Protein AF-L5JUJ6-F1 (afdb_monomer)

Sequence (60 aa):
MGLPALEFSDCCLDSPHFRETLKSHEAELDKTNKFIKELIKDGKSLISALKSECPPSPAG

Structure (mmCIF, N/CA/C/O backbone):
data_AF-L5JUJ6-F1
#
_entry.id   AF-L5JUJ6-F1
#
loop_
_atom_site.group_PDB
_atom_site.id
_atom_site.type_symbol
_atom_site.label_atom_id
_atom_site.label_alt_id
_atom_site.label_comp_id
_atom_site.label_asym_id
_atom_site.label_entity_id
_atom_site.label_seq_id
_atom_site.pdbx_PDB_ins_code
_atom_site.Cartn_x
_atom_site.Cartn_y
_atom_site.Cartn_z
_atom_site.occupancy
_atom_site.B_iso_or_equiv
_atom_site.auth_seq_id
_atom_site.auth_comp_id
_atom_site.auth_asym_id
_atom_site.auth_atom_id
_atom_site.pdbx_PDB_model_num
ATOM 1 N N . MET A 1 1 ? 3.513 9.398 10.036 1.00 59.06 1 MET A N 1
ATOM 2 C CA . MET A 1 1 ? 3.113 8.834 11.343 1.00 59.06 1 MET A CA 1
ATOM 3 C C . MET A 1 1 ? 2.302 7.587 11.056 1.00 59.06 1 MET A C 1
ATOM 5 O O . MET A 1 1 ? 1.513 7.635 10.122 1.00 59.06 1 MET A O 1
ATOM 9 N N . GLY A 1 2 ? 2.581 6.478 11.742 1.00 84.06 2 GLY A N 1
ATOM 10 C CA . GLY A 1 2 ? 1.886 5.209 11.509 1.00 84.06 2 GLY A CA 1
ATOM 11 C C . GLY A 1 2 ? 0.436 5.250 11.988 1.00 84.06 2 GLY A C 1
ATOM 12 O O . GLY A 1 2 ? 0.075 6.104 12.799 1.00 84.06 2 GLY A O 1
ATOM 13 N N . LEU A 1 3 ? -0.381 4.333 11.474 1.00 89.75 3 LEU A N 1
ATOM 14 C CA . LEU A 1 3 ? -1.732 4.114 11.979 1.00 89.75 3 LEU A CA 1
ATOM 15 C C . LEU A 1 3 ? -1.670 3.487 13.384 1.00 89.75 3 LEU A C 1
ATOM 17 O O . LEU A 1 3 ? -0.740 2.721 13.658 1.00 89.75 3 LEU A O 1
ATOM 21 N N . PRO A 1 4 ? -2.631 3.795 14.275 1.00 90.56 4 PRO A N 1
ATOM 22 C CA . PRO A 1 4 ? -2.727 3.125 15.567 1.00 90.56 4 PRO A CA 1
ATOM 23 C C . PRO A 1 4 ? -2.946 1.618 15.378 1.00 90.56 4 PRO A C 1
ATOM 25 O O . PRO A 1 4 ? -3.497 1.183 14.361 1.00 90.56 4 PRO A O 1
ATOM 28 N N . ALA A 1 5 ? -2.507 0.823 16.355 1.00 91.25 5 ALA A N 1
ATOM 29 C CA . ALA A 1 5 ? -2.726 -0.619 16.345 1.00 91.25 5 ALA A CA 1
ATOM 30 C C . ALA A 1 5 ? -4.229 -0.946 16.332 1.00 91.25 5 ALA A C 1
ATOM 32 O O . ALA A 1 5 ? -5.039 -0.218 16.905 1.00 91.25 5 ALA A O 1
ATOM 33 N N . LEU A 1 6 ? -4.591 -2.035 15.652 1.00 92.81 6 LEU A N 1
ATOM 34 C CA . LEU A 1 6 ? -5.943 -2.581 15.700 1.00 92.81 6 LEU A CA 1
ATOM 35 C C . LEU A 1 6 ? -6.070 -3.471 16.935 1.00 92.81 6 LEU A C 1
ATOM 37 O O . LEU A 1 6 ? -5.358 -4.469 17.052 1.00 92.81 6 LEU A O 1
ATOM 41 N N . GLU A 1 7 ? -6.996 -3.131 17.824 1.00 90.31 7 GLU A N 1
ATOM 42 C CA . GLU A 1 7 ? -7.252 -3.902 19.036 1.00 90.31 7 GLU A CA 1
ATOM 43 C C . GLU A 1 7 ? -8.259 -5.028 18.777 1.00 90.31 7 GLU A C 1
ATOM 45 O O . GLU A 1 7 ? -9.306 -4.845 18.149 1.00 90.31 7 GLU A O 1
ATOM 50 N N . PHE A 1 8 ? -7.960 -6.221 19.295 1.00 86.75 8 PHE A N 1
ATOM 51 C CA . PHE A 1 8 ? -8.822 -7.393 19.116 1.00 86.75 8 PHE A CA 1
ATOM 52 C C . PHE A 1 8 ? -10.177 -7.234 19.822 1.00 86.75 8 PHE A C 1
ATOM 54 O O . PHE A 1 8 ? -11.200 -7.684 19.308 1.00 86.75 8 PHE A O 1
ATOM 61 N N . SER A 1 9 ? -10.206 -6.561 20.976 1.00 89.25 9 SER A N 1
ATOM 62 C CA . SER A 1 9 ? -11.445 -6.265 21.706 1.00 89.25 9 SER A CA 1
ATOM 63 C C . SER A 1 9 ? -12.431 -5.446 20.875 1.00 89.25 9 SER A C 1
ATOM 65 O O . SER A 1 9 ? -13.629 -5.723 20.899 1.00 89.25 9 SER A O 1
ATOM 67 N N . ASP A 1 10 ? -11.927 -4.481 20.106 1.00 85.31 10 ASP A N 1
ATOM 68 C CA . ASP A 1 10 ? -12.749 -3.568 19.309 1.00 85.31 10 ASP A CA 1
ATOM 69 C C . ASP A 1 10 ? -13.252 -4.236 18.026 1.00 85.31 10 ASP A C 1
ATOM 71 O O . ASP A 1 10 ? -14.354 -3.936 17.559 1.00 85.31 10 ASP A O 1
ATOM 75 N N . CYS A 1 11 ? -12.483 -5.199 17.509 1.00 88.12 11 CYS A N 1
ATOM 76 C CA . CYS A 1 11 ? -12.878 -6.063 16.401 1.00 88.12 11 CYS A CA 1
ATOM 77 C C . CYS A 1 11 ? -14.122 -6.896 16.744 1.00 88.12 11 CYS A C 1
ATOM 79 O O . CYS A 1 11 ? -15.058 -6.965 15.951 1.00 88.12 11 CYS A O 1
ATOM 81 N N . CYS A 1 12 ? -14.180 -7.471 17.952 1.00 88.75 12 CYS A N 1
ATOM 82 C CA . CYS A 1 12 ? -15.328 -8.268 18.400 1.00 88.75 12 CYS A CA 1
ATOM 83 C C . CYS A 1 12 ? -16.643 -7.474 18.453 1.00 88.75 12 CYS A C 1
ATOM 85 O O . CYS A 1 12 ? -17.715 -8.061 18.318 1.00 88.75 12 CYS A O 1
ATOM 87 N N . LEU A 1 13 ? -16.573 -6.158 18.674 1.00 92.12 13 LEU A N 1
ATOM 88 C CA . LEU A 1 13 ? -17.743 -5.282 18.767 1.00 92.12 13 LEU A CA 1
ATOM 89 C C . LEU A 1 13 ? -18.190 -4.723 17.408 1.00 92.12 13 LEU A C 1
ATOM 91 O O . LEU A 1 13 ? -19.257 -4.118 17.340 1.00 92.12 13 LEU A O 1
ATOM 95 N N . ASP A 1 14 ? -17.374 -4.888 16.360 1.00 89.81 14 ASP A N 1
ATOM 96 C CA . ASP A 1 14 ? -17.551 -4.293 15.027 1.00 89.81 14 ASP A CA 1
A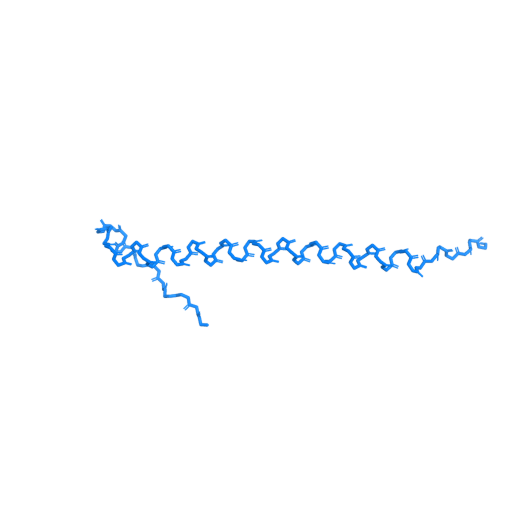TOM 97 C C . ASP A 1 14 ? -18.015 -2.824 15.077 1.00 89.81 14 ASP A C 1
ATOM 99 O O . ASP A 1 14 ? -18.945 -2.401 14.385 1.00 89.81 14 ASP A O 1
ATOM 103 N N . SER A 1 15 ? -17.408 -2.034 15.969 1.00 90.56 15 SER A N 1
ATOM 104 C CA . SER A 1 15 ? -17.857 -0.660 16.192 1.00 90.56 15 SER A CA 1
ATOM 105 C C . SER A 1 15 ? -17.636 0.212 14.944 1.00 90.56 15 SER A C 1
ATOM 107 O O . SER A 1 15 ? -16.677 -0.004 14.193 1.00 90.56 15 SER A O 1
ATOM 109 N N . PRO A 1 16 ? -18.451 1.263 14.730 1.00 92.81 16 PRO A N 1
ATOM 110 C CA . PRO A 1 16 ? -18.236 2.197 13.623 1.00 92.81 16 PRO A CA 1
ATOM 111 C C . PRO A 1 16 ? -16.826 2.804 13.615 1.00 92.81 16 PRO A C 1
ATOM 113 O O . PRO A 1 16 ? -16.245 3.006 12.552 1.00 92.81 16 PRO A O 1
ATOM 116 N N . HIS A 1 17 ? -16.259 3.043 14.801 1.00 91.12 17 HIS A N 1
ATOM 117 C CA . HIS A 1 17 ? -14.899 3.550 14.948 1.00 91.12 17 HIS A CA 1
ATOM 118 C C . HIS A 1 17 ? -13.855 2.531 14.477 1.00 91.12 17 HIS A C 1
ATOM 120 O O . HIS A 1 17 ? -13.000 2.862 13.659 1.00 91.12 17 HIS A O 1
ATOM 126 N N . PHE A 1 18 ? -13.975 1.272 14.914 1.00 94.06 18 PHE A N 1
ATOM 127 C CA . PHE A 1 18 ? -13.089 0.194 14.474 1.00 94.06 18 PHE A CA 1
ATOM 128 C C . PHE A 1 18 ? -13.115 0.028 12.949 1.00 94.06 18 PHE A C 1
ATOM 130 O O . PHE A 1 18 ? -12.064 -0.092 12.323 1.00 94.06 18 PHE A O 1
ATOM 137 N N . ARG A 1 19 ? -14.301 0.096 12.331 1.00 95.31 19 ARG A N 1
ATOM 138 C CA . ARG A 1 19 ? -14.466 0.045 10.869 1.00 95.31 19 ARG A CA 1
ATOM 139 C C . ARG A 1 19 ? -13.735 1.170 10.141 1.00 95.31 19 ARG A C 1
ATOM 141 O O . ARG A 1 19 ? -13.147 0.932 9.088 1.00 95.31 19 ARG A O 1
ATOM 148 N N . GLU A 1 20 ? -13.766 2.384 10.679 1.00 94.56 20 GLU A N 1
ATOM 149 C CA . GLU A 1 20 ? -13.054 3.530 10.106 1.00 94.56 20 GLU A CA 1
ATOM 150 C C . GLU A 1 20 ? -11.531 3.366 10.219 1.00 94.56 20 GLU A C 1
ATOM 152 O O . GLU A 1 20 ? -10.797 3.597 9.249 1.00 94.56 20 GLU A O 1
ATOM 157 N N . THR A 1 21 ? -11.051 2.896 11.373 1.00 93.88 21 THR A N 1
ATOM 158 C CA . THR A 1 21 ? -9.637 2.564 11.567 1.00 93.88 21 THR A CA 1
ATOM 159 C C . THR A 1 21 ? -9.204 1.456 10.609 1.00 93.88 21 THR A C 1
ATOM 161 O O . THR A 1 21 ? -8.213 1.624 9.901 1.00 93.88 21 THR A O 1
ATOM 164 N N . LEU A 1 22 ? -9.967 0.363 10.511 1.00 95.88 22 LEU A N 1
ATOM 165 C CA . LEU A 1 22 ? -9.698 -0.756 9.607 1.00 95.88 22 LEU A CA 1
ATOM 166 C C . LEU A 1 22 ? -9.608 -0.295 8.147 1.00 95.88 22 LEU A C 1
ATOM 168 O O . LEU A 1 22 ? -8.639 -0.613 7.462 1.00 95.88 22 LEU A O 1
ATOM 172 N N . LYS A 1 23 ? -10.548 0.544 7.699 1.00 96.19 23 LYS A N 1
ATOM 173 C CA . LYS A 1 23 ? -10.536 1.124 6.348 1.00 96.19 23 LYS A CA 1
ATOM 174 C C . LYS A 1 23 ? -9.282 1.961 6.078 1.00 96.19 23 LYS A C 1
ATOM 176 O O . LYS A 1 23 ? -8.768 1.974 4.961 1.00 96.19 23 LYS A O 1
ATOM 181 N N . SER A 1 24 ? -8.777 2.662 7.091 1.00 96.31 24 SER A N 1
ATOM 182 C CA . SER A 1 24 ? -7.532 3.430 6.973 1.00 96.31 24 SER A CA 1
ATOM 183 C C . SER A 1 24 ? -6.320 2.509 6.791 1.00 96.31 24 SER A C 1
ATOM 185 O O . SER A 1 24 ? -5.451 2.801 5.971 1.00 96.31 24 SER A O 1
ATOM 187 N N . HIS A 1 25 ? -6.287 1.373 7.500 1.00 97.00 25 HIS A N 1
ATOM 188 C CA . HIS A 1 25 ? -5.259 0.338 7.319 1.00 97.00 25 HIS A CA 1
ATOM 189 C C . HIS A 1 25 ? -5.318 -0.287 5.926 1.00 97.00 25 HIS A C 1
ATOM 191 O O . HIS A 1 25 ? -4.288 -0.382 5.262 1.00 97.00 25 HIS A O 1
ATOM 197 N N . GLU A 1 26 ? -6.509 -0.643 5.443 1.00 97.69 26 GLU A N 1
ATOM 198 C CA . GLU A 1 26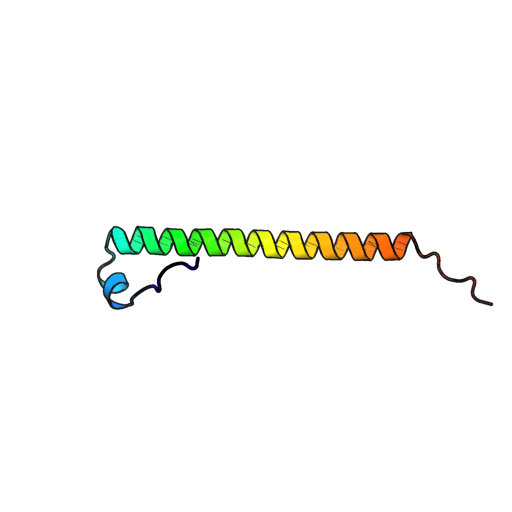 ? -6.708 -1.157 4.081 1.00 97.69 26 GLU A CA 1
ATOM 199 C C . GLU A 1 26 ? -6.210 -0.162 3.017 1.00 97.69 26 GLU A C 1
ATOM 201 O O . GLU A 1 26 ? -5.476 -0.541 2.103 1.00 97.69 26 GLU A O 1
ATOM 206 N N . ALA A 1 27 ? -6.516 1.130 3.173 1.00 97.25 27 ALA A N 1
ATOM 207 C CA . ALA A 1 27 ? -6.065 2.167 2.246 1.00 97.25 27 ALA A CA 1
ATOM 208 C C . ALA A 1 27 ? -4.532 2.328 2.218 1.00 97.25 27 ALA A C 1
ATOM 210 O O . ALA A 1 27 ? -3.940 2.502 1.147 1.00 97.25 27 ALA A O 1
ATOM 211 N N . GLU A 1 28 ? -3.865 2.259 3.374 1.00 97.06 28 GLU A N 1
ATOM 212 C CA . GLU A 1 28 ? -2.399 2.316 3.433 1.00 97.06 28 GLU A CA 1
ATOM 213 C C . GLU A 1 28 ? -1.750 1.052 2.845 1.00 97.06 28 GLU A C 1
ATOM 215 O O . GLU A 1 28 ? -0.707 1.153 2.188 1.00 97.06 28 GLU A O 1
ATOM 220 N N . LEU A 1 29 ? -2.376 -0.122 2.992 1.00 97.38 29 LEU A N 1
ATOM 221 C CA . LEU A 1 29 ? -1.939 -1.348 2.315 1.00 97.38 29 LEU A CA 1
ATOM 222 C C . LEU A 1 29 ? -2.024 -1.207 0.789 1.00 97.38 29 LEU A C 1
ATOM 224 O O . LEU A 1 29 ? -1.047 -1.505 0.096 1.00 97.38 29 LEU A O 1
ATOM 228 N N . ASP A 1 30 ? -3.136 -0.692 0.261 1.00 97.88 30 ASP A N 1
ATOM 229 C CA . ASP A 1 30 ? -3.313 -0.456 -1.178 1.00 97.88 30 ASP A CA 1
ATOM 230 C C . ASP A 1 30 ? -2.285 0.535 -1.732 1.00 97.88 30 ASP A C 1
ATOM 232 O O . ASP A 1 30 ? -1.654 0.300 -2.772 1.00 97.88 30 ASP A O 1
ATOM 236 N N . LYS A 1 31 ? -2.057 1.634 -1.010 1.00 97.31 31 LYS A N 1
ATOM 237 C CA . LYS A 1 31 ? -1.050 2.637 -1.361 1.00 97.31 31 LYS A CA 1
ATOM 238 C C . LYS A 1 31 ? 0.360 2.048 -1.364 1.00 97.31 31 LYS A C 1
ATOM 240 O O . LYS A 1 31 ? 1.114 2.282 -2.308 1.00 97.31 31 LYS A O 1
ATOM 245 N N . THR A 1 32 ? 0.701 1.248 -0.353 1.00 97.25 32 THR A N 1
ATOM 246 C CA . THR A 1 32 ? 1.998 0.563 -0.261 1.00 97.25 32 THR A CA 1
ATOM 247 C C . THR A 1 32 ? 2.180 -0.426 -1.411 1.00 97.25 32 THR A C 1
ATOM 249 O O . THR A 1 32 ? 3.234 -0.458 -2.043 1.00 97.25 32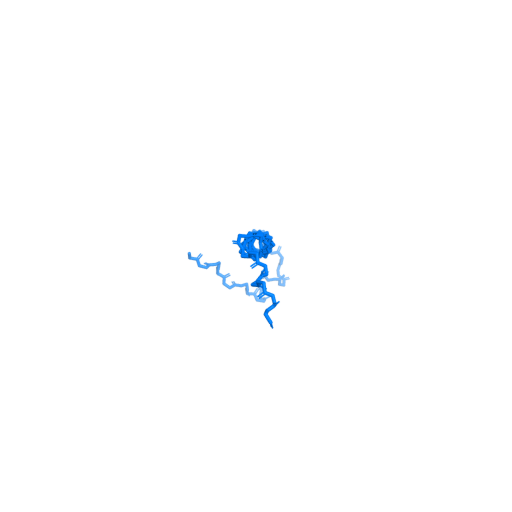 THR A O 1
ATOM 252 N N . ASN A 1 33 ? 1.139 -1.189 -1.753 1.00 98.12 33 ASN A N 1
ATOM 253 C CA . ASN A 1 33 ? 1.155 -2.120 -2.880 1.00 98.12 33 ASN A CA 1
ATOM 254 C C . ASN A 1 33 ? 1.409 -1.395 -4.211 1.00 98.12 33 ASN A C 1
ATOM 256 O O . ASN A 1 33 ? 2.262 -1.816 -4.998 1.00 98.12 33 ASN A O 1
ATOM 260 N N . LYS A 1 34 ? 0.714 -0.274 -4.443 1.00 98.44 34 LYS A N 1
ATOM 261 C CA . LYS A 1 34 ? 0.933 0.570 -5.623 1.00 98.44 34 LYS A CA 1
ATOM 262 C C . LYS A 1 34 ? 2.369 1.093 -5.674 1.00 98.44 34 LYS A C 1
ATOM 264 O O . LYS A 1 34 ? 3.020 0.942 -6.705 1.00 98.44 34 LYS A O 1
ATOM 269 N N . PHE A 1 35 ? 2.872 1.626 -4.562 1.00 98.25 35 PHE A N 1
ATOM 270 C CA . PHE A 1 35 ? 4.236 2.143 -4.471 1.00 98.25 35 PHE A CA 1
ATOM 271 C C . PHE A 1 35 ? 5.286 1.067 -4.784 1.00 98.25 35 PHE A C 1
ATOM 273 O O . PHE A 1 35 ? 6.190 1.302 -5.581 1.00 98.25 35 PHE A O 1
ATOM 280 N N . ILE A 1 36 ? 5.137 -0.146 -4.239 1.00 98.69 36 ILE A N 1
ATOM 281 C CA . ILE A 1 36 ? 6.034 -1.277 -4.530 1.00 98.69 36 ILE A CA 1
ATOM 282 C C . ILE A 1 36 ? 6.018 -1.623 -6.025 1.00 98.69 36 ILE A C 1
ATOM 284 O O . ILE A 1 36 ? 7.072 -1.840 -6.624 1.00 98.69 36 ILE A O 1
ATOM 288 N N . LYS A 1 37 ? 4.836 -1.669 -6.652 1.00 98.62 37 LYS A N 1
ATOM 289 C CA . LYS A 1 37 ? 4.706 -1.960 -8.089 1.00 98.62 37 LYS A CA 1
ATOM 290 C C . LYS A 1 37 ? 5.382 -0.899 -8.956 1.00 98.62 37 LYS A C 1
ATOM 292 O O . LYS A 1 37 ? 6.059 -1.258 -9.921 1.00 98.62 37 LYS A O 1
ATOM 297 N N . GLU A 1 38 ? 5.212 0.377 -8.620 1.00 98.75 38 GLU A N 1
ATOM 298 C CA . GLU A 1 38 ? 5.873 1.488 -9.313 1.00 98.75 38 GLU A CA 1
ATOM 299 C C . GLU A 1 38 ? 7.393 1.413 -9.140 1.00 98.75 38 GLU A C 1
ATOM 301 O O . GLU A 1 38 ? 8.115 1.430 -10.133 1.00 98.75 38 GLU A O 1
ATOM 306 N N . LEU A 1 39 ? 7.877 1.152 -7.925 1.00 98.69 39 LEU A N 1
ATOM 307 C CA . LEU A 1 39 ? 9.306 0.996 -7.655 1.00 98.69 39 LEU A CA 1
ATOM 308 C C . LEU A 1 39 ? 9.938 -0.149 -8.467 1.00 98.69 39 LEU A C 1
ATOM 310 O O . LEU A 1 39 ? 11.022 0.001 -9.032 1.00 98.69 39 LEU A O 1
ATOM 314 N N . ILE A 1 40 ? 9.251 -1.291 -8.577 1.00 98.62 40 ILE A N 1
ATOM 315 C CA . ILE A 1 40 ? 9.699 -2.414 -9.415 1.00 98.62 40 ILE A CA 1
ATOM 316 C C . ILE A 1 40 ? 9.755 -2.006 -10.895 1.00 98.62 40 ILE A C 1
ATOM 318 O O . ILE A 1 40 ? 10.699 -2.372 -11.601 1.00 98.62 40 ILE A O 1
ATOM 322 N N . LYS A 1 41 ? 8.743 -1.282 -11.389 1.00 98.56 41 LYS A N 1
ATOM 323 C CA . LYS A 1 41 ? 8.691 -0.804 -12.778 1.00 98.56 41 LYS A CA 1
ATOM 324 C C . LYS A 1 41 ? 9.843 0.159 -13.074 1.00 98.56 41 LYS A C 1
ATOM 326 O O . LYS A 1 41 ? 10.500 0.017 -14.110 1.00 98.56 41 LYS A O 1
ATOM 331 N N . ASP A 1 42 ? 10.109 1.087 -12.168 1.00 98.38 42 ASP A N 1
ATOM 332 C CA . ASP A 1 42 ? 11.170 2.077 -12.322 1.00 98.38 42 ASP A CA 1
ATOM 333 C C . ASP A 1 42 ? 12.547 1.407 -12.287 1.00 98.38 42 ASP A C 1
ATOM 335 O O . ASP A 1 42 ? 13.378 1.658 -13.160 1.00 98.38 42 ASP A O 1
ATOM 339 N N . GLY A 1 43 ? 12.757 0.447 -11.379 1.00 98.00 43 GLY A N 1
ATOM 340 C CA . GLY A 1 43 ? 13.983 -0.354 -11.333 1.00 98.00 43 GLY A CA 1
ATOM 341 C C . GLY A 1 43 ? 14.237 -1.144 -12.623 1.00 98.00 43 GLY A C 1
ATOM 342 O O . GLY A 1 43 ? 15.359 -1.170 -13.130 1.00 98.00 43 GLY A O 1
ATOM 343 N N . LYS A 1 44 ? 13.194 -1.744 -13.214 1.00 97.56 44 LYS A N 1
A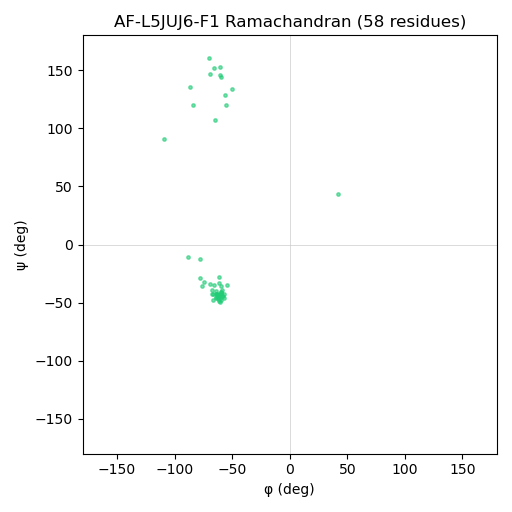TOM 344 C CA . LYS A 1 44 ? 13.305 -2.426 -14.518 1.00 97.56 44 LYS A CA 1
ATOM 345 C C . LYS A 1 44 ? 13.651 -1.455 -15.646 1.00 97.56 44 LYS A C 1
ATOM 347 O O . LYS A 1 44 ? 14.500 -1.778 -16.475 1.00 97.56 44 LYS A O 1
ATOM 352 N N . SER A 1 45 ? 13.015 -0.285 -15.665 1.00 96.94 45 SER A N 1
ATOM 353 C CA . SER A 1 45 ? 13.274 0.761 -16.662 1.00 96.94 45 SER A CA 1
ATOM 354 C C . SER A 1 45 ? 14.720 1.254 -16.579 1.00 96.94 45 SER A C 1
ATOM 356 O O . SER A 1 45 ? 15.397 1.335 -17.601 1.00 96.94 45 SER A O 1
ATOM 358 N N . LEU A 1 46 ? 15.226 1.475 -15.362 1.00 96.94 46 LEU A N 1
ATOM 359 C CA . LEU A 1 46 ? 16.610 1.871 -15.115 1.00 96.94 46 LEU A CA 1
ATOM 360 C C . LEU A 1 46 ? 17.606 0.819 -15.621 1.00 96.94 46 LEU A C 1
ATOM 362 O O . LEU A 1 46 ? 18.526 1.152 -16.362 1.00 96.94 46 LEU A O 1
ATOM 366 N N . ILE A 1 47 ? 17.408 -0.458 -15.276 1.00 96.12 47 ILE A N 1
ATOM 367 C CA . ILE A 1 47 ? 18.275 -1.549 -15.754 1.00 96.12 47 ILE A CA 1
ATOM 368 C C . ILE A 1 47 ? 18.254 -1.633 -17.284 1.00 96.12 47 ILE A C 1
ATOM 370 O O . ILE A 1 47 ? 19.294 -1.860 -17.899 1.00 96.12 47 ILE A O 1
ATOM 374 N N . SER A 1 48 ? 17.083 -1.468 -17.905 1.00 94.88 48 SER A N 1
ATOM 375 C CA . SER A 1 48 ? 16.956 -1.489 -19.363 1.00 94.88 48 SER A CA 1
ATOM 376 C C . SER A 1 48 ? 17.743 -0.355 -20.017 1.00 94.88 48 SER A C 1
ATOM 378 O O . SER A 1 48 ? 18.449 -0.612 -20.987 1.00 94.88 48 SER A O 1
ATOM 380 N N . ALA A 1 49 ? 17.661 0.861 -19.471 1.00 94.69 49 ALA A N 1
ATOM 381 C CA . ALA A 1 49 ? 18.422 2.007 -19.960 1.00 94.69 49 ALA A CA 1
ATOM 382 C C . ALA A 1 49 ? 19.936 1.776 -19.819 1.00 94.69 49 ALA A C 1
ATOM 384 O O . ALA A 1 49 ? 20.691 1.952 -20.765 1.00 94.69 49 ALA A O 1
ATOM 385 N N . LEU A 1 50 ? 20.396 1.271 -18.671 1.00 94.19 50 LEU A N 1
ATOM 386 C CA . LEU A 1 50 ? 21.821 0.971 -18.474 1.00 94.19 50 LEU A CA 1
ATOM 387 C C . LEU A 1 50 ? 22.350 -0.091 -19.449 1.00 94.19 50 LEU A C 1
ATOM 389 O O . LEU A 1 50 ? 23.507 -0.034 -19.857 1.00 94.19 50 LEU A O 1
ATOM 393 N N . LYS A 1 51 ? 21.510 -1.058 -19.836 1.00 90.62 51 LYS A N 1
ATOM 394 C CA . LYS A 1 51 ? 21.861 -2.070 -20.841 1.00 90.62 51 LYS A CA 1
ATOM 395 C C . LYS A 1 51 ? 21.873 -1.521 -22.267 1.00 90.62 51 LYS A C 1
ATOM 397 O O . LYS A 1 51 ? 22.643 -2.029 -23.071 1.00 90.62 51 LYS A O 1
ATOM 402 N N . SER A 1 52 ? 21.028 -0.541 -22.597 1.00 84.81 52 SER A N 1
ATOM 403 C CA . SER A 1 52 ? 21.019 0.064 -23.935 1.00 84.81 52 SER A CA 1
ATOM 404 C C . SER A 1 52 ? 22.188 1.023 -24.151 1.00 84.81 52 SER A C 1
ATOM 406 O O . SER A 1 52 ? 22.735 1.059 -25.246 1.00 84.81 52 SER A O 1
ATOM 408 N N . GLU A 1 53 ? 22.600 1.752 -23.111 1.00 72.81 53 GLU A N 1
ATOM 409 C CA . GLU A 1 53 ? 23.708 2.717 -23.187 1.00 72.81 53 GLU A CA 1
ATOM 410 C C . GLU A 1 53 ? 25.103 2.062 -23.163 1.00 72.81 53 GLU A C 1
ATOM 412 O O . GLU A 1 53 ? 26.099 2.721 -23.456 1.00 72.81 53 GLU A O 1
ATOM 417 N N . CYS A 1 54 ? 25.204 0.769 -22.828 1.00 60.44 54 CYS A N 1
ATOM 418 C CA . CYS A 1 54 ? 26.468 0.034 -22.812 1.00 60.44 54 CYS A CA 1
ATOM 419 C C . CYS A 1 54 ? 26.502 -0.976 -23.974 1.00 60.44 54 CYS A C 1
ATOM 421 O O . CYS A 1 54 ? 26.039 -2.111 -23.809 1.00 60.44 54 CYS A O 1
ATOM 423 N N . PRO A 1 55 ? 27.008 -0.598 -25.166 1.00 63.28 55 PRO A N 1
ATOM 424 C CA . PRO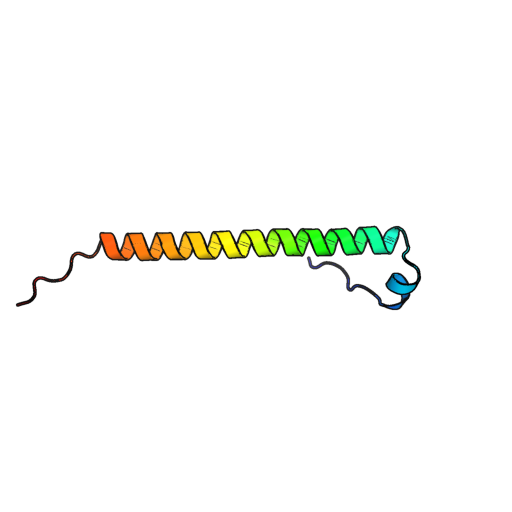 A 1 55 ? 27.197 -1.558 -26.244 1.00 63.28 55 PRO A CA 1
ATOM 425 C C . PRO A 1 55 ? 28.157 -2.663 -25.778 1.00 63.28 55 PRO A C 1
ATOM 427 O O . PRO A 1 55 ? 29.095 -2.381 -25.024 1.00 63.28 55 PRO A O 1
ATOM 430 N N . PRO A 1 56 ? 27.951 -3.926 -26.197 1.00 65.50 56 PRO A N 1
ATOM 431 C CA . PRO A 1 56 ? 28.887 -4.991 -25.867 1.00 65.50 56 PRO A CA 1
ATOM 432 C C . PRO A 1 56 ? 30.280 -4.585 -26.356 1.00 65.50 56 PRO A C 1
ATOM 434 O O . PRO A 1 56 ? 30.437 -4.184 -27.511 1.00 65.50 56 PRO A O 1
ATOM 437 N N . SER A 1 57 ? 31.278 -4.663 -25.467 1.00 66.19 57 SER A N 1
ATOM 438 C CA . SER A 1 57 ? 32.678 -4.464 -25.851 1.00 66.19 57 SER A CA 1
ATOM 439 C C . SER A 1 57 ? 32.967 -5.341 -27.070 1.00 66.19 57 SER A C 1
ATOM 441 O O . SER A 1 57 ? 32.569 -6.512 -27.047 1.00 66.19 57 SER A O 1
ATOM 443 N N . PRO A 1 58 ? 33.627 -4.825 -28.123 1.00 66.69 58 PRO A N 1
ATOM 444 C CA . PRO A 1 58 ? 34.031 -5.668 -29.234 1.00 66.69 58 PRO A CA 1
ATOM 445 C C . PRO A 1 58 ? 34.865 -6.813 -28.654 1.00 66.69 58 PRO A C 1
ATOM 447 O O . PRO A 1 58 ? 35.846 -6.576 -27.946 1.00 66.69 58 PRO A O 1
ATOM 450 N N . ALA A 1 59 ? 34.397 -8.044 -28.860 1.00 66.62 59 ALA A N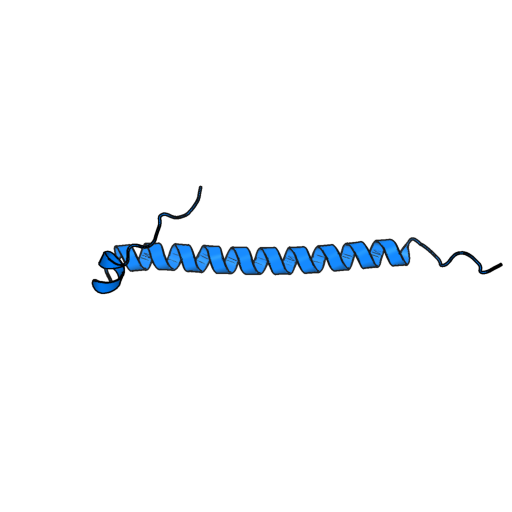 1
ATOM 451 C CA . ALA A 1 59 ? 35.136 -9.237 -28.489 1.00 66.62 59 ALA A CA 1
ATOM 452 C C . ALA A 1 59 ? 36.400 -9.262 -29.358 1.00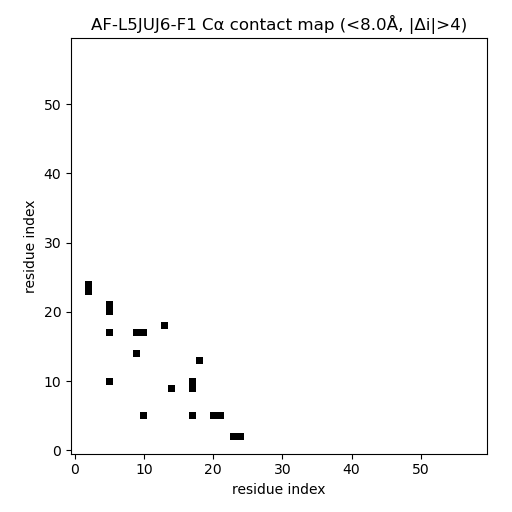 66.62 59 ALA A C 1
ATOM 454 O O . ALA A 1 59 ? 36.301 -9.420 -30.575 1.00 66.62 59 ALA A O 1
ATOM 455 N N . GLY A 1 60 ? 37.546 -8.985 -28.735 1.00 58.97 60 GLY A N 1
ATOM 456 C CA . GLY A 1 60 ? 38.873 -9.169 -29.322 1.00 58.97 60 GLY A CA 1
ATOM 457 C C . GLY A 1 60 ? 39.336 -10.608 -29.191 1.00 58.97 60 GLY A C 1
ATOM 458 O O . GLY A 1 60 ? 38.959 -11.248 -28.183 1.00 58.97 60 GLY A O 1
#

InterPro domains:
  IPR004148 BAR domain [PF16746] (6-52)
  IPR027267 AH/BAR domain superfamily [G3DSA:1.20.1270.60] (3-54)
  IPR027267 AH/BAR domain superfamily [SSF103657] (6-52)
  IP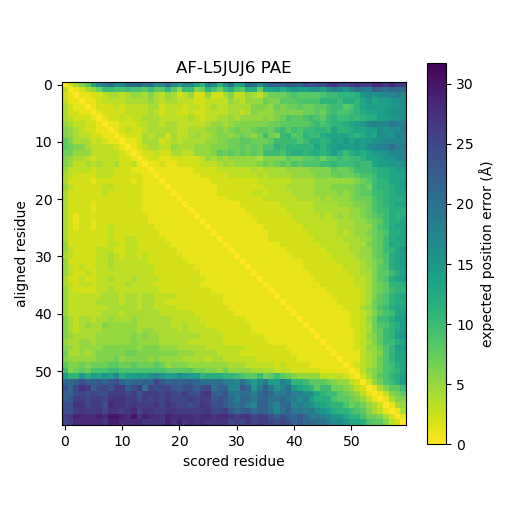R047234 GRAF family [PTHR12552] (1-52)

pLDDT: mean 89.8, std 11.44, range [58.97, 98.75]

Organism: Pteropus alecto (NCBI:txid9402)

Mean predicted aligned error: 6.75 Å

Foldseek 3Di:
DD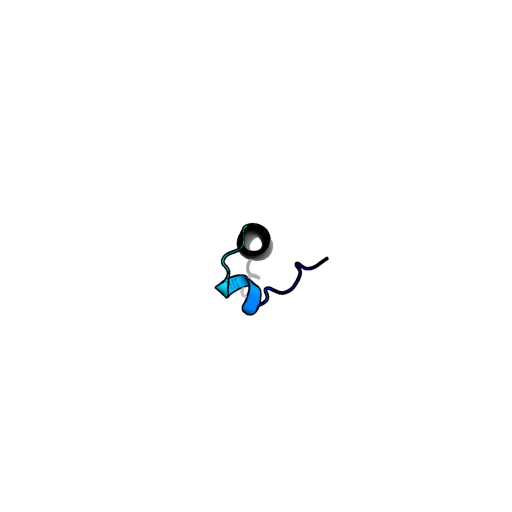QDDQDPVCVVVVDPVSVVSVVVVVVVVVVVVVVVVVVVVVVVVVVVVVVVVDDPDPDD

Solvent-accessible surface area (backbone atoms only — not comparable to full-atom values): 3717 Å² total; per-residue (Å²): 132,82,81,80,83,85,56,70,74,46,59,78,65,68,36,76,64,47,54,55,52,51,51,51,52,53,52,52,51,53,51,49,52,51,51,52,53,50,53,53,51,51,53,52,50,51,53,51,50,59,56,68,77,50,72,81,75,82,85,126

Secondary structure (DSSP, 8-state):
-PPPPPPHHHHHTT-HHHHHHHHHHHHHHHHHHHHHHHHHHHHHHHHHHHHHHSPPPP--

Radius of gyration: 22.23 Å; Cα contacts (8 Å, |Δi|>4): 10; chains: 1; bounding box: 57×18×51 Å